Protein AF-A0A7V1NTQ1-F1 (afdb_monomer_lite)

pLDDT: mean 77.99, std 20.24, range [40.47, 98.75]

Secondary structure (DSSP, 8-state):
-EEEETTEEEEEETTEEEETT--TTT---EEEETTSHHHHHHHHH-GGGHHHHTT-SSEEEEETTEEEEEESS------PPPP------------------------------------------STTSS-------

Radius of gyration: 29.36 Å; chains: 1; bounding box: 89×60×42 Å

Foldseek 3Di:
DWDDWDPFIWDDDPNATETPPDDPVPADAFEDEQPDPLNVLLCQQCVSCVRQCVVDQWYWDADPNHIYTRDHDDDPDTDRPGRPPPPPPPPVPPPPPPDPDDDDDDDDDDDDDDDDDDDDDDDDDDPPPPDDDDDDD

Structure (mmCIF, N/CA/C/O backbone):
data_AF-A0A7V1NTQ1-F1
#
_entry.id   AF-A0A7V1NTQ1-F1
#
loop_
_atom_site.group_PDB
_atom_site.id
_atom_site.type_symbol
_atom_site.label_atom_id
_atom_site.label_alt_id
_atom_site.label_comp_id
_atom_site.label_asym_id
_atom_site.label_entity_id
_atom_site.label_seq_id
_atom_site.pdbx_PDB_ins_code
_atom_site.Cartn_x
_atom_site.Cartn_y
_atom_site.Cartn_z
_atom_site.occupancy
_atom_site.B_iso_or_equiv
_atom_site.auth_seq_id
_atom_site.auth_comp_id
_atom_site.auth_asym_id
_atom_site.auth_atom_id
_atom_site.pdbx_PDB_model_num
ATOM 1 N N . MET A 1 1 ? -6.229 0.901 -14.644 1.00 96.31 1 MET A N 1
ATOM 2 C CA . MET A 1 1 ? -5.370 -0.200 -15.163 1.00 96.31 1 MET A CA 1
ATOM 3 C C . MET A 1 1 ? -5.479 -1.390 -14.216 1.00 96.31 1 MET A C 1
ATOM 5 O O . MET A 1 1 ? -5.758 -1.147 -13.051 1.00 96.31 1 MET A O 1
ATOM 9 N N . VAL A 1 2 ? -5.280 -2.629 -14.679 1.00 98.12 2 VAL A N 1
ATOM 10 C CA . VAL A 1 2 ? -5.229 -3.830 -13.814 1.00 98.12 2 VAL A CA 1
ATOM 11 C C . VAL A 1 2 ? -3.838 -4.466 -13.887 1.00 98.12 2 VAL A C 1
ATOM 13 O O . VAL A 1 2 ? -3.215 -4.466 -14.957 1.00 98.12 2 VAL A O 1
ATOM 16 N N . ARG A 1 3 ? -3.339 -4.983 -12.761 1.00 98.38 3 ARG A N 1
ATOM 17 C CA . ARG A 1 3 ? -2.083 -5.743 -12.664 1.00 98.38 3 ARG A CA 1
ATOM 18 C C . ARG A 1 3 ? -2.238 -6.944 -11.741 1.00 98.38 3 ARG A C 1
ATOM 20 O O . ARG A 1 3 ? -2.932 -6.857 -10.736 1.00 98.38 3 ARG A O 1
ATOM 27 N N . HIS A 1 4 ? -1.549 -8.026 -12.078 1.00 98.31 4 HIS A N 1
ATOM 28 C CA . HIS A 1 4 ? -1.344 -9.162 -11.186 1.00 98.31 4 HIS A CA 1
ATOM 29 C C . HIS A 1 4 ? 0.114 -9.145 -10.731 1.00 98.31 4 HIS A C 1
ATOM 31 O O . HIS A 1 4 ? 1.004 -9.012 -11.571 1.00 98.31 4 HIS A O 1
ATOM 37 N N . VAL A 1 5 ? 0.333 -9.226 -9.422 1.00 97.56 5 VAL A N 1
ATOM 38 C CA . VAL A 1 5 ? 1.652 -9.214 -8.775 1.00 97.56 5 VAL A CA 1
ATOM 39 C C . VAL A 1 5 ? 1.590 -10.226 -7.639 1.00 97.56 5 VAL A C 1
ATOM 41 O O . VAL A 1 5 ? 0.634 -10.200 -6.862 1.00 97.56 5 VAL A O 1
ATOM 44 N N . GLY A 1 6 ? 2.535 -11.160 -7.583 1.00 94.12 6 GLY A N 1
ATOM 45 C CA . GLY A 1 6 ? 2.478 -12.309 -6.688 1.00 94.12 6 GLY A CA 1
ATOM 46 C C . GLY A 1 6 ? 1.139 -13.045 -6.780 1.00 94.12 6 GLY A C 1
ATOM 47 O O . GLY A 1 6 ? 0.688 -13.449 -7.853 1.00 94.12 6 GLY A O 1
ATOM 48 N N . ASN A 1 7 ? 0.471 -13.187 -5.637 1.00 94.44 7 ASN A N 1
ATOM 49 C CA . ASN A 1 7 ? -0.861 -13.783 -5.521 1.00 94.44 7 ASN A CA 1
ATOM 50 C C . ASN A 1 7 ? -2.004 -12.749 -5.490 1.00 94.44 7 ASN A C 1
ATOM 52 O O . ASN A 1 7 ? -3.124 -13.087 -5.103 1.00 94.44 7 ASN A O 1
ATOM 56 N N . LYS A 1 8 ? -1.735 -11.493 -5.864 1.00 97.81 8 LYS A N 1
ATOM 57 C CA . LYS A 1 8 ? -2.659 -10.363 -5.724 1.00 97.81 8 LYS A CA 1
ATOM 58 C C . LYS A 1 8 ? -3.064 -9.764 -7.059 1.00 97.81 8 LYS A C 1
ATOM 60 O O . LYS A 1 8 ? -2.360 -9.857 -8.065 1.00 97.81 8 LYS A O 1
ATOM 65 N N . THR A 1 9 ? -4.215 -9.099 -7.041 1.00 98.56 9 THR A N 1
ATOM 66 C CA . THR A 1 9 ? -4.713 -8.300 -8.161 1.00 98.56 9 THR A CA 1
ATOM 67 C C . THR A 1 9 ? -4.873 -6.862 -7.707 1.00 98.56 9 THR A C 1
ATOM 69 O O . THR A 1 9 ? -5.522 -6.599 -6.698 1.00 98.56 9 THR A O 1
ATOM 72 N N . PHE A 1 10 ? -4.302 -5.941 -8.474 1.00 98.75 10 PHE A N 1
ATOM 73 C CA . PHE A 1 10 ? -4.316 -4.514 -8.203 1.00 98.75 10 PHE A CA 1
ATOM 74 C C . PHE A 1 10 ? -5.059 -3.754 -9.293 1.00 98.75 10 PHE A C 1
ATOM 76 O O . PHE A 1 10 ? -4.931 -4.049 -10.488 1.00 98.75 10 PHE A O 1
ATOM 83 N N . ILE A 1 11 ? -5.789 -2.725 -8.878 1.00 98.56 11 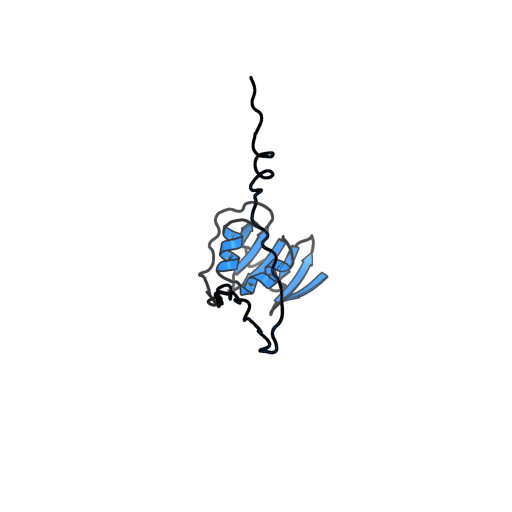ILE A N 1
ATOM 84 C CA . ILE A 1 11 ? -6.417 -1.747 -9.758 1.00 98.56 11 ILE A CA 1
ATOM 85 C C . ILE A 1 11 ? -5.795 -0.372 -9.522 1.00 98.56 11 ILE A C 1
ATOM 87 O O . ILE A 1 11 ? -5.698 0.081 -8.392 1.00 98.56 11 ILE A O 1
ATOM 91 N N . LEU A 1 12 ? -5.380 0.297 -10.594 1.00 98.38 12 LEU A N 1
ATOM 92 C CA . LEU A 1 12 ? -4.918 1.685 -10.534 1.00 98.38 12 LEU A CA 1
ATOM 93 C C . LEU A 1 12 ? -6.110 2.630 -10.699 1.00 98.38 12 LEU A C 1
ATOM 95 O O . LEU A 1 12 ? -6.763 2.588 -11.756 1.00 98.38 12 LEU A O 1
ATOM 99 N N . ARG A 1 13 ? -6.353 3.478 -9.695 1.00 96.06 13 ARG A N 1
ATOM 100 C CA . ARG A 1 13 ? -7.327 4.582 -9.709 1.00 96.06 13 ARG A CA 1
ATOM 101 C C . ARG A 1 13 ? -6.734 5.794 -9.001 1.00 96.06 13 ARG A C 1
ATOM 103 O O . ARG A 1 13 ? -6.160 5.634 -7.938 1.00 96.06 13 ARG A O 1
ATOM 110 N N . GLU A 1 14 ? -6.875 6.980 -9.594 1.00 94.62 14 GLU A N 1
ATOM 111 C CA . GLU A 1 14 ? -6.408 8.243 -8.985 1.00 94.62 14 GLU A CA 1
ATOM 112 C C . GLU A 1 14 ? -4.943 8.184 -8.508 1.00 94.62 14 GLU A C 1
ATOM 114 O O . GLU A 1 14 ? -4.598 8.700 -7.452 1.00 94.62 14 GLU A O 1
ATOM 119 N N . ASP A 1 15 ? -4.092 7.525 -9.303 1.00 95.00 15 ASP A N 1
ATOM 120 C CA . ASP A 1 15 ? -2.666 7.297 -9.021 1.00 95.00 15 ASP A CA 1
ATOM 121 C C . ASP A 1 15 ? -2.358 6.374 -7.822 1.00 95.00 15 ASP A C 1
ATOM 123 O O . ASP A 1 15 ? -1.210 6.223 -7.421 1.00 95.00 15 ASP A O 1
ATOM 127 N N . VAL A 1 16 ? -3.373 5.691 -7.282 1.00 96.88 16 VAL A N 1
ATOM 128 C CA . VAL A 1 16 ? -3.231 4.695 -6.213 1.00 96.88 16 VAL A CA 1
ATOM 129 C C . VAL A 1 16 ? -3.433 3.292 -6.772 1.00 96.88 16 VAL A C 1
ATOM 131 O O . VAL A 1 16 ? -4.457 2.988 -7.395 1.00 96.88 16 VAL A O 1
ATOM 134 N N . TRP A 1 17 ? -2.462 2.412 -6.539 1.00 98.56 17 TRP A N 1
ATOM 135 C CA . TRP A 1 17 ? -2.631 0.980 -6.765 1.00 98.56 17 TRP A CA 1
ATOM 136 C C . TRP A 1 17 ? -3.354 0.353 -5.579 1.00 98.56 17 TRP A C 1
ATOM 138 O O . TRP A 1 17 ? -2.817 0.333 -4.481 1.00 98.56 17 TRP A O 1
ATOM 148 N N . THR A 1 18 ? -4.551 -0.188 -5.786 1.00 98.56 18 THR A N 1
ATOM 149 C CA . THR A 1 18 ? -5.359 -0.800 -4.720 1.00 98.56 18 THR A CA 1
ATOM 150 C C . THR A 1 18 ? -5.512 -2.295 -4.955 1.00 98.56 18 THR A C 1
ATOM 152 O O . THR A 1 18 ? -5.992 -2.714 -6.010 1.00 98.56 18 THR A O 1
ATOM 155 N N . ASP A 1 19 ? -5.123 -3.104 -3.974 1.00 98.69 19 ASP A N 1
ATOM 156 C CA . ASP A 1 19 ? -5.427 -4.532 -3.916 1.00 98.69 19 ASP A CA 1
ATOM 157 C C . ASP A 1 19 ? -6.945 -4.739 -3.890 1.00 98.69 19 ASP A C 1
ATOM 159 O O . ASP A 1 19 ? -7.653 -4.196 -3.046 1.00 98.69 19 ASP A O 1
ATOM 163 N N . THR A 1 20 ? -7.454 -5.551 -4.813 1.00 98.44 20 THR A N 1
ATOM 164 C CA . THR A 1 20 ? -8.890 -5.858 -4.932 1.00 98.44 20 THR A CA 1
ATOM 165 C C . THR A 1 20 ? -9.498 -6.556 -3.711 1.00 98.44 20 THR A C 1
ATOM 167 O O . THR A 1 20 ? -10.717 -6.663 -3.634 1.00 98.44 20 THR A O 1
ATOM 170 N N . THR A 1 21 ? -8.677 -7.040 -2.776 1.00 98.38 21 THR A N 1
ATOM 171 C CA . THR A 1 21 ? -9.131 -7.627 -1.505 1.00 98.38 21 THR A CA 1
ATOM 172 C C . THR A 1 21 ? -9.368 -6.597 -0.398 1.00 98.38 21 THR A C 1
ATOM 174 O O . THR A 1 21 ? -9.908 -6.958 0.645 1.00 98.38 21 THR A O 1
ATOM 177 N N . PHE A 1 22 ? -8.988 -5.332 -0.606 1.00 98.38 22 PHE A N 1
ATOM 178 C CA . PHE A 1 22 ? -9.282 -4.255 0.334 1.00 98.38 22 PHE A CA 1
ATOM 179 C C . PHE A 1 22 ? -10.782 -3.954 0.380 1.00 98.38 22 PHE A C 1
ATOM 181 O O . PHE A 1 22 ? -11.409 -3.711 -0.653 1.00 98.38 22 PHE A O 1
ATOM 188 N N . ASP A 1 23 ? -11.325 -3.923 1.594 1.00 97.75 23 ASP A N 1
ATOM 189 C CA . ASP A 1 23 ? -12.702 -3.532 1.870 1.00 97.75 23 ASP A CA 1
ATOM 190 C C . ASP A 1 23 ? -12.719 -2.260 2.741 1.00 97.75 23 ASP A C 1
ATOM 192 O O . ASP A 1 23 ? -12.392 -2.329 3.930 1.00 97.75 23 ASP A O 1
ATOM 196 N N . PRO A 1 24 ? -13.105 -1.097 2.187 1.00 96.56 24 PRO A N 1
ATOM 197 C CA . PRO A 1 24 ? -13.119 0.165 2.922 1.00 96.56 24 PRO A CA 1
ATOM 198 C C . PRO A 1 24 ? -14.212 0.245 3.998 1.00 96.56 24 PRO A C 1
ATOM 200 O O . PRO A 1 24 ? -14.153 1.138 4.840 1.00 96.56 24 PRO A O 1
ATOM 203 N N . GLU A 1 25 ? -15.218 -0.638 3.984 1.00 97.88 25 GLU A N 1
ATOM 204 C CA . GLU A 1 25 ? -16.268 -0.649 5.011 1.00 97.88 25 GLU A CA 1
ATOM 205 C C . GLU A 1 25 ? -15.808 -1.349 6.296 1.00 97.88 25 GLU A C 1
ATOM 207 O O . GLU A 1 25 ? -16.346 -1.086 7.374 1.00 97.88 25 GLU A O 1
ATOM 212 N N . THR A 1 26 ? -14.810 -2.232 6.196 1.00 97.31 26 THR A N 1
ATOM 213 C CA . THR A 1 26 ? -14.369 -3.087 7.308 1.00 97.31 26 THR A CA 1
ATOM 214 C C . THR A 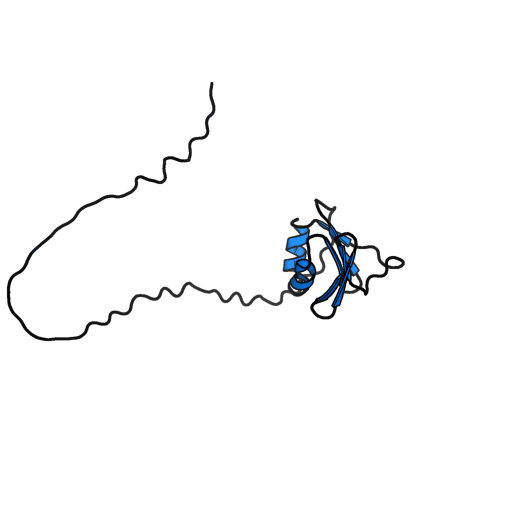1 26 ? -12.893 -2.939 7.668 1.00 97.31 26 THR A C 1
ATOM 216 O O . THR A 1 26 ? -12.496 -3.360 8.756 1.00 97.31 26 THR A O 1
ATOM 219 N N . MET A 1 27 ? -12.079 -2.317 6.811 1.00 97.81 27 MET A N 1
ATOM 220 C CA . MET A 1 27 ? -10.641 -2.151 7.022 1.00 97.81 27 MET A CA 1
ATOM 221 C C . MET A 1 27 ? -10.238 -0.678 7.095 1.00 97.81 27 MET A C 1
ATOM 223 O O . MET A 1 27 ? -10.559 0.121 6.219 1.00 97.81 27 MET A O 1
ATOM 227 N N . ALA A 1 28 ? -9.446 -0.340 8.113 1.00 97.00 28 ALA A N 1
ATOM 228 C CA . ALA A 1 28 ? -8.740 0.933 8.209 1.00 97.00 28 ALA A CA 1
ATOM 229 C C . ALA A 1 28 ? -7.258 0.716 7.850 1.00 97.00 28 ALA A C 1
ATOM 231 O O . ALA A 1 28 ? -6.603 -0.088 8.521 1.00 97.00 28 ALA A O 1
ATOM 232 N N . PRO A 1 29 ? -6.719 1.382 6.811 1.00 96.50 29 PRO A N 1
ATOM 233 C CA . PRO A 1 29 ? -5.324 1.213 6.433 1.00 96.50 29 PRO A CA 1
ATOM 234 C C . PRO A 1 29 ? -4.348 1.769 7.468 1.00 96.50 29 PRO A C 1
ATOM 236 O O . PRO A 1 29 ? -4.518 2.871 7.992 1.00 96.50 29 PRO A O 1
ATOM 239 N N . VAL A 1 30 ? -3.271 1.025 7.689 1.00 96.06 30 VAL A N 1
ATOM 240 C CA . VAL A 1 30 ? -2.062 1.504 8.350 1.00 96.06 30 VAL A CA 1
ATOM 241 C C . VAL A 1 30 ? -1.252 2.293 7.326 1.00 96.06 30 VAL A C 1
ATOM 243 O O . VAL A 1 30 ? -0.794 1.732 6.329 1.00 96.06 30 VAL A O 1
ATOM 246 N N . GLN A 1 31 ? -1.099 3.596 7.554 1.00 95.69 31 GLN A N 1
ATOM 247 C CA . GLN A 1 31 ? -0.388 4.470 6.624 1.00 95.69 31 GLN A CA 1
ATOM 248 C C . GLN A 1 31 ? 1.119 4.412 6.840 1.00 95.69 31 GLN A C 1
ATOM 250 O O . GLN A 1 31 ? 1.586 4.573 7.962 1.00 95.69 31 GLN A O 1
ATOM 255 N N . VAL A 1 32 ? 1.870 4.237 5.756 1.00 95.38 32 VAL A N 1
ATOM 256 C CA . VAL A 1 32 ? 3.333 4.178 5.751 1.00 95.38 32 VAL A CA 1
ATOM 257 C C . VAL A 1 32 ? 3.865 5.239 4.796 1.00 95.38 32 VAL A C 1
ATOM 259 O O . VAL A 1 32 ? 3.581 5.209 3.601 1.00 95.38 32 VAL A O 1
ATOM 262 N N . GLY A 1 33 ? 4.644 6.185 5.308 1.00 95.12 33 GLY A N 1
ATOM 263 C CA . GLY A 1 33 ? 5.238 7.241 4.497 1.00 95.12 33 GLY A CA 1
ATOM 264 C C . GLY A 1 33 ? 6.284 6.695 3.530 1.00 95.12 33 GLY A C 1
ATOM 265 O O . GLY A 1 33 ? 7.255 6.067 3.958 1.00 95.12 33 GLY A O 1
ATOM 266 N N . PHE A 1 34 ? 6.123 6.934 2.230 1.00 94.00 34 PHE A N 1
ATOM 267 C CA . PHE A 1 34 ? 7.060 6.478 1.205 1.00 94.00 34 PHE A CA 1
ATOM 268 C C . PHE A 1 34 ? 8.480 6.999 1.471 1.00 94.00 34 PHE A C 1
ATOM 270 O O . PHE A 1 34 ? 8.690 8.197 1.659 1.00 94.00 34 PHE A O 1
ATOM 277 N N . GLY A 1 35 ? 9.465 6.097 1.472 1.00 91.56 35 GLY A N 1
ATOM 278 C CA . GLY A 1 35 ? 10.873 6.447 1.689 1.00 91.56 35 GLY A CA 1
ATOM 279 C C . GLY A 1 35 ? 11.226 6.887 3.117 1.00 91.56 35 GLY A C 1
ATOM 280 O O . GLY A 1 35 ? 12.343 7.349 3.341 1.00 91.56 35 GLY A O 1
ATOM 281 N N . THR A 1 36 ? 10.309 6.754 4.078 1.00 93.19 36 THR A N 1
ATOM 282 C CA . THR A 1 36 ? 10.607 6.943 5.506 1.00 93.19 36 THR A CA 1
ATOM 283 C C . THR A 1 36 ? 11.316 5.719 6.095 1.00 93.19 36 THR A C 1
ATOM 285 O O . THR A 1 36 ? 11.360 4.656 5.476 1.00 93.19 36 THR A O 1
ATOM 288 N N . GLU A 1 37 ? 11.843 5.839 7.316 1.00 92.75 37 GLU A N 1
ATOM 289 C CA . GLU A 1 37 ? 12.425 4.707 8.056 1.00 92.75 37 GLU A CA 1
ATOM 290 C C . GLU A 1 37 ? 11.433 3.538 8.165 1.00 92.75 37 GLU A C 1
ATOM 292 O O . GLU A 1 37 ? 11.757 2.422 7.770 1.00 92.75 37 GLU A O 1
ATOM 297 N N . ALA A 1 38 ? 10.174 3.823 8.521 1.00 91.81 38 ALA A N 1
ATOM 298 C CA . ALA A 1 38 ? 9.106 2.826 8.594 1.00 91.81 38 ALA A CA 1
ATOM 299 C C . ALA A 1 38 ? 8.872 2.079 7.265 1.00 91.81 38 ALA A C 1
ATOM 301 O O . ALA A 1 38 ? 8.561 0.890 7.267 1.00 91.81 38 ALA A O 1
ATOM 302 N N . TYR A 1 39 ? 9.036 2.749 6.120 1.00 94.38 39 TYR A N 1
ATOM 303 C CA . TYR A 1 39 ? 8.932 2.111 4.806 1.00 94.38 39 TYR A CA 1
ATOM 304 C C . TYR A 1 39 ? 10.074 1.119 4.553 1.00 94.38 39 TYR A C 1
ATOM 306 O O . TYR A 1 39 ? 9.839 0.014 4.058 1.00 94.38 39 TYR A O 1
ATOM 314 N N . PHE A 1 40 ? 11.308 1.487 4.906 1.00 93.44 40 PHE A N 1
ATOM 315 C CA . PHE A 1 40 ? 12.459 0.595 4.757 1.00 93.44 40 PHE A CA 1
ATOM 316 C C . PHE A 1 40 ? 12.430 -0.558 5.764 1.00 93.44 40 PHE A C 1
ATOM 318 O O . PHE A 1 40 ? 12.726 -1.692 5.385 1.00 93.44 40 PHE A O 1
ATOM 325 N N . ASP A 1 41 ? 11.989 -0.307 6.996 1.00 93.81 41 ASP A N 1
ATOM 326 C CA . ASP A 1 41 ? 11.788 -1.342 8.011 1.00 93.81 41 ASP A CA 1
ATOM 327 C C . ASP A 1 41 ? 10.730 -2.357 7.574 1.00 93.81 41 ASP A C 1
ATOM 329 O O . ASP A 1 41 ? 10.922 -3.565 7.730 1.00 93.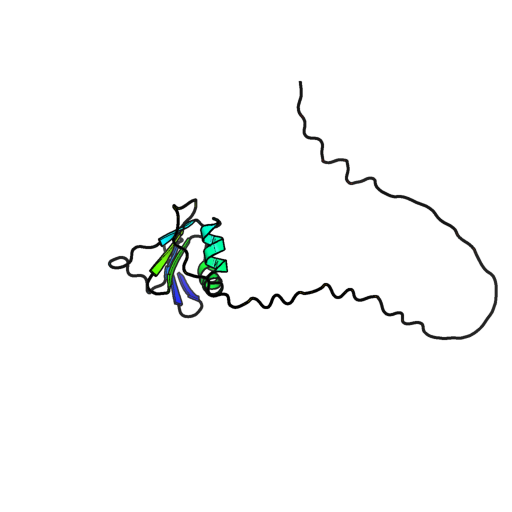81 41 ASP A O 1
ATOM 333 N N . LEU A 1 42 ? 9.639 -1.891 6.956 1.00 93.19 42 LEU A N 1
ATOM 334 C CA . LEU A 1 42 ? 8.607 -2.758 6.389 1.00 93.19 42 LEU A CA 1
ATOM 335 C C . LEU A 1 42 ? 9.178 -3.682 5.304 1.00 93.19 42 LEU A C 1
ATOM 337 O O . LEU A 1 42 ? 8.926 -4.887 5.328 1.00 93.19 42 LEU A O 1
ATOM 341 N N . LEU A 1 43 ? 9.969 -3.133 4.377 1.00 93.94 43 LEU A N 1
ATOM 342 C CA . LEU A 1 43 ? 10.630 -3.901 3.317 1.00 93.94 43 LEU A CA 1
ATOM 343 C C . LEU A 1 43 ? 11.635 -4.914 3.872 1.00 93.94 43 LEU A C 1
ATOM 345 O O . LEU A 1 43 ? 11.690 -6.045 3.395 1.00 93.94 43 LEU A O 1
ATOM 349 N N . ALA A 1 44 ? 12.409 -4.536 4.890 1.00 94.06 44 ALA A N 1
ATOM 350 C CA . ALA A 1 44 ? 13.343 -5.441 5.551 1.00 94.06 44 ALA A CA 1
ATOM 351 C C . ALA A 1 44 ? 12.611 -6.567 6.304 1.00 94.06 44 ALA A C 1
ATOM 353 O O . ALA A 1 44 ? 13.062 -7.714 6.317 1.00 94.06 44 ALA A O 1
ATOM 354 N N . ALA A 1 45 ? 11.463 -6.257 6.913 1.00 94.31 45 ALA A N 1
ATOM 355 C CA . ALA A 1 45 ? 10.632 -7.214 7.634 1.00 94.31 45 ALA A CA 1
ATOM 356 C C . ALA A 1 45 ? 9.857 -8.177 6.724 1.00 94.31 45 ALA A C 1
ATOM 358 O O . ALA A 1 45 ? 9.549 -9.303 7.142 1.00 94.31 45 ALA A O 1
ATOM 359 N N . ARG A 1 46 ? 9.512 -7.732 5.512 1.00 94.62 46 ARG A N 1
ATOM 360 C CA . ARG A 1 46 ? 8.714 -8.462 4.519 1.00 94.62 46 ARG A CA 1
ATOM 361 C C . ARG A 1 46 ? 9.259 -8.222 3.103 1.00 94.62 46 ARG A C 1
ATOM 363 O O . ARG A 1 46 ? 8.621 -7.511 2.319 1.00 94.62 46 ARG A O 1
ATOM 370 N N . PRO A 1 47 ? 10.411 -8.813 2.737 1.00 94.56 47 PRO A N 1
ATOM 371 C CA . PRO A 1 47 ? 10.994 -8.639 1.405 1.00 94.56 47 PRO A CA 1
ATOM 372 C C . PRO A 1 47 ? 10.032 -9.025 0.274 1.00 94.56 47 PRO A C 1
ATOM 374 O O . PRO A 1 47 ? 10.028 -8.402 -0.788 1.00 94.56 47 PRO A O 1
ATOM 377 N N . GLU A 1 48 ? 9.161 -10.007 0.518 1.00 93.62 48 GLU A N 1
ATOM 378 C CA . GLU A 1 48 ? 8.137 -10.460 -0.422 1.00 93.62 48 GLU A CA 1
ATOM 379 C C . GLU A 1 48 ? 7.074 -9.395 -0.744 1.00 93.62 48 GLU A C 1
ATOM 381 O O . GLU A 1 48 ? 6.367 -9.521 -1.735 1.00 93.62 48 GLU A O 1
ATOM 386 N N . TRP A 1 49 ? 6.939 -8.328 0.052 1.00 96.38 49 TRP A N 1
ATOM 387 C CA . TRP A 1 49 ? 6.018 -7.224 -0.256 1.00 96.38 49 TRP A CA 1
ATOM 388 C C . TRP A 1 49 ? 6.636 -6.188 -1.196 1.00 96.38 49 TRP A C 1
ATOM 390 O O . TRP A 1 49 ? 5.919 -5.340 -1.732 1.00 96.38 49 TRP A O 1
ATOM 400 N N . GLY A 1 50 ? 7.945 -6.280 -1.454 1.00 95.69 50 GLY A N 1
ATOM 401 C CA . GLY A 1 50 ? 8.656 -5.384 -2.361 1.00 95.69 50 GLY A CA 1
ATOM 402 C C . GLY A 1 50 ? 8.080 -5.372 -3.777 1.00 95.69 50 GLY A C 1
ATOM 403 O O . GLY A 1 50 ? 8.044 -4.319 -4.407 1.00 95.69 50 GLY A O 1
ATOM 404 N N . GLU A 1 51 ? 7.551 -6.499 -4.265 1.00 96.50 51 GLU A N 1
ATOM 405 C CA . GLU A 1 51 ? 6.905 -6.549 -5.583 1.00 96.50 51 GLU A CA 1
ATOM 406 C C . GLU A 1 51 ? 5.610 -5.722 -5.645 1.00 96.50 51 GLU A C 1
ATOM 408 O O . GLU A 1 51 ? 5.340 -5.088 -6.664 1.00 96.50 51 GLU A O 1
ATOM 413 N N . TYR A 1 52 ? 4.837 -5.660 -4.553 1.00 97.56 52 TYR A N 1
ATOM 414 C CA . TYR A 1 52 ? 3.637 -4.821 -4.466 1.00 97.56 52 TYR A CA 1
ATOM 415 C C . TYR A 1 52 ? 4.026 -3.346 -4.415 1.00 97.56 52 TYR A C 1
ATOM 417 O O . TYR A 1 52 ? 3.479 -2.528 -5.149 1.00 97.56 52 TYR A O 1
ATOM 425 N N . LEU A 1 53 ? 5.017 -3.021 -3.584 1.00 95.75 53 LEU A N 1
ATOM 426 C CA . LEU A 1 53 ? 5.514 -1.662 -3.372 1.00 95.75 53 LEU A CA 1
ATOM 427 C C . LEU A 1 53 ? 6.210 -1.084 -4.617 1.00 95.75 53 LEU A C 1
ATOM 429 O O . LEU A 1 53 ? 6.219 0.127 -4.815 1.00 95.75 53 LEU A O 1
ATOM 433 N N . ALA A 1 54 ? 6.726 -1.938 -5.503 1.00 95.31 54 ALA A N 1
ATOM 434 C CA . ALA A 1 54 ? 7.306 -1.537 -6.782 1.00 95.31 54 ALA A CA 1
ATOM 435 C C . ALA A 1 54 ? 6.271 -1.064 -7.823 1.00 95.31 54 ALA A C 1
ATOM 437 O O . ALA A 1 54 ? 6.659 -0.550 -8.875 1.00 95.31 54 ALA A O 1
ATOM 438 N N . LEU A 1 55 ? 4.964 -1.223 -7.567 1.00 96.56 55 LEU A N 1
ATOM 439 C CA . LEU A 1 55 ? 3.914 -0.754 -8.477 1.00 96.56 55 LEU A CA 1
ATOM 440 C C . LEU A 1 55 ? 3.855 0.778 -8.581 1.00 96.56 55 LEU A C 1
ATOM 442 O O . LEU A 1 55 ? 3.517 1.302 -9.647 1.00 96.56 55 LEU A O 1
ATOM 446 N N . GLY A 1 56 ? 4.179 1.491 -7.501 1.00 93.88 56 GLY A N 1
ATOM 447 C CA . GLY A 1 56 ? 4.185 2.951 -7.454 1.00 93.88 56 GLY A CA 1
ATOM 448 C C . GLY A 1 56 ? 4.375 3.503 -6.041 1.00 93.88 56 GLY A C 1
ATOM 449 O O . GLY A 1 56 ? 4.310 2.764 -5.059 1.00 93.88 56 GLY A O 1
ATOM 450 N N . SER A 1 57 ? 4.565 4.822 -5.939 1.00 93.12 57 SER A N 1
ATOM 451 C CA . SER A 1 57 ? 4.741 5.531 -4.660 1.00 93.12 57 SER A CA 1
ATOM 452 C C . SER A 1 57 ? 3.500 5.489 -3.764 1.00 93.12 57 SER A C 1
ATOM 454 O O . SER A 1 57 ? 3.626 5.658 -2.555 1.00 93.12 57 SER A O 1
ATOM 456 N N . ARG A 1 58 ? 2.314 5.236 -4.337 1.00 96.88 58 ARG A N 1
ATOM 457 C CA . ARG A 1 58 ? 1.055 5.056 -3.608 1.00 96.88 58 ARG A CA 1
ATOM 458 C C . ARG A 1 58 ? 0.454 3.688 -3.893 1.00 96.88 58 ARG A C 1
ATOM 460 O O . ARG A 1 58 ? -0.070 3.429 -4.980 1.00 96.88 58 ARG A O 1
ATOM 467 N N . THR A 1 59 ? 0.524 2.814 -2.898 1.00 98.06 59 THR A N 1
ATOM 468 C CA . THR A 1 59 ? 0.056 1.431 -3.004 1.00 98.06 59 THR A CA 1
ATOM 469 C C . THR A 1 59 ? -0.683 1.038 -1.735 1.00 98.06 59 THR A C 1
ATOM 471 O O . THR A 1 59 ? -0.144 1.167 -0.640 1.00 98.06 59 THR A O 1
ATOM 474 N N . LEU A 1 60 ? -1.899 0.524 -1.891 1.00 98.25 60 LEU A N 1
ATOM 475 C CA . LEU A 1 60 ? -2.727 -0.034 -0.834 1.00 98.25 60 LEU A CA 1
ATOM 476 C C . LEU A 1 60 ? -2.856 -1.542 -1.046 1.00 98.25 60 LEU A C 1
ATOM 478 O O . LEU A 1 60 ? -3.339 -1.985 -2.090 1.00 98.25 60 LEU A O 1
ATOM 482 N N . PHE A 1 61 ? -2.445 -2.336 -0.059 1.00 98.38 61 PHE A N 1
ATOM 483 C CA . PHE A 1 61 ? -2.548 -3.793 -0.109 1.00 98.38 61 PHE A CA 1
ATOM 484 C C . PHE A 1 61 ? -2.982 -4.398 1.222 1.00 98.38 61 PHE A C 1
ATOM 486 O O . PHE A 1 61 ? -2.711 -3.847 2.285 1.00 98.38 61 PHE A O 1
ATOM 493 N N . VAL A 1 62 ? -3.645 -5.555 1.167 1.00 98.12 62 VAL A N 1
ATOM 494 C CA . VAL A 1 62 ? -4.038 -6.298 2.373 1.00 98.12 62 VAL A CA 1
ATOM 495 C C . VAL A 1 62 ? -3.055 -7.432 2.604 1.00 98.12 62 VAL A C 1
ATOM 497 O O . VAL A 1 62 ? -2.923 -8.323 1.769 1.00 98.12 62 VAL A O 1
ATOM 500 N N . ALA A 1 63 ? -2.378 -7.463 3.740 1.00 96.38 63 ALA A N 1
ATOM 501 C CA . ALA A 1 63 ? -1.505 -8.565 4.110 1.00 96.38 63 ALA A CA 1
ATOM 502 C C . ALA A 1 63 ? -1.748 -8.965 5.560 1.00 96.38 63 ALA A C 1
ATOM 504 O O . ALA A 1 63 ? -1.911 -8.118 6.429 1.00 96.38 63 ALA A O 1
ATOM 505 N N . GLU A 1 64 ? -1.797 -10.274 5.818 1.00 94.12 64 GLU A N 1
ATOM 506 C CA . GLU A 1 64 ? -1.954 -10.816 7.180 1.00 94.12 64 GLU A CA 1
ATOM 507 C C . GLU A 1 64 ? -3.210 -10.311 7.914 1.00 94.12 64 GLU A C 1
ATOM 509 O O . GLU A 1 64 ? -3.243 -10.258 9.137 1.00 94.12 64 GLU A O 1
ATOM 514 N N . GLY A 1 65 ? -4.261 -9.967 7.162 1.00 95.00 65 GLY A N 1
ATOM 515 C CA . GLY A 1 65 ? -5.505 -9.412 7.703 1.00 95.00 65 GLY A CA 1
ATOM 516 C C . GLY A 1 65 ? -5.475 -7.901 7.956 1.00 95.00 65 GLY A C 1
ATOM 517 O O . GLY A 1 65 ? -6.489 -7.354 8.378 1.00 95.00 65 GLY A O 1
ATOM 518 N N . THR A 1 66 ? -4.365 -7.224 7.655 1.00 96.44 66 THR A N 1
ATOM 519 C CA . THR A 1 66 ? -4.192 -5.776 7.822 1.00 96.44 66 THR A CA 1
ATOM 520 C C . THR A 1 66 ? -4.079 -5.095 6.463 1.00 96.44 66 THR A C 1
ATOM 522 O O . THR A 1 66 ? -3.370 -5.574 5.577 1.00 96.44 66 THR A O 1
ATOM 525 N N . ALA A 1 67 ? -4.766 -3.967 6.286 1.00 97.88 67 ALA A N 1
ATOM 526 C CA . ALA A 1 67 ? -4.559 -3.095 5.137 1.00 97.88 67 ALA A CA 1
ATOM 527 C C . ALA A 1 67 ? -3.379 -2.155 5.413 1.00 97.88 67 ALA A C 1
ATOM 529 O O . ALA A 1 67 ? -3.336 -1.506 6.455 1.00 97.88 67 ALA A O 1
ATOM 530 N N . TYR A 1 68 ? -2.448 -2.065 4.474 1.00 97.69 68 TYR A N 1
ATOM 531 C CA . TYR A 1 68 ? -1.339 -1.1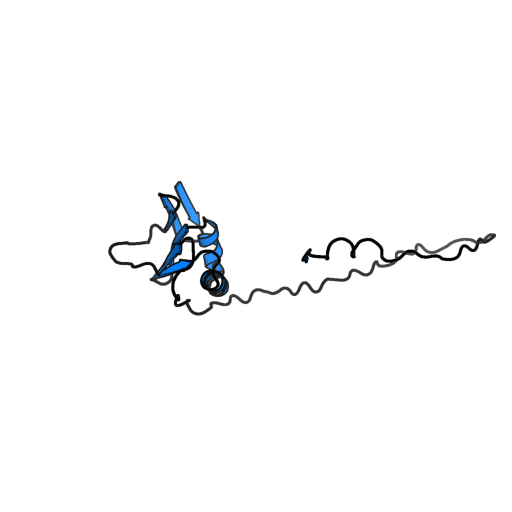18 4.488 1.00 97.69 68 TYR A CA 1
ATOM 532 C C . TYR A 1 68 ? -1.513 -0.165 3.314 1.00 97.69 68 TYR A C 1
ATOM 534 O O . TYR A 1 68 ? -1.790 -0.617 2.204 1.00 97.69 68 TYR A O 1
ATOM 542 N N . GLU A 1 69 ? -1.345 1.133 3.544 1.00 97.12 69 GLU A N 1
ATOM 543 C CA . GLU A 1 69 ? -1.364 2.153 2.498 1.00 97.12 69 GLU A CA 1
ATOM 544 C C . GLU A 1 69 ? -0.059 2.940 2.530 1.00 97.12 69 GLU A C 1
ATOM 546 O O . GLU A 1 69 ? 0.257 3.610 3.510 1.00 97.12 69 GLU A O 1
ATOM 551 N N . VAL A 1 70 ? 0.693 2.886 1.436 1.00 97.12 70 VAL A N 1
ATOM 552 C CA . VAL A 1 70 ? 1.829 3.778 1.244 1.00 97.12 70 VAL A CA 1
ATOM 553 C C . VAL A 1 70 ? 1.328 5.122 0.742 1.00 97.12 70 VAL A C 1
ATOM 555 O O . VAL A 1 70 ? 0.626 5.192 -0.270 1.00 97.12 70 VAL A O 1
ATOM 558 N N . VAL A 1 71 ? 1.702 6.182 1.448 1.00 94.31 71 VAL A N 1
ATOM 559 C CA . VAL A 1 71 ? 1.331 7.564 1.134 1.00 94.31 71 VAL A CA 1
ATOM 560 C C . VAL A 1 71 ? 2.580 8.418 0.947 1.00 94.31 71 VAL A C 1
ATOM 562 O O . VAL A 1 71 ? 3.660 8.085 1.431 1.00 94.31 71 VAL A O 1
ATOM 565 N N . GLU A 1 72 ? 2.450 9.530 0.233 1.00 89.06 72 GLU A N 1
ATOM 566 C CA . GLU A 1 72 ? 3.547 10.487 0.099 1.00 89.06 72 GLU A CA 1
ATOM 567 C C . GLU A 1 72 ? 3.737 11.279 1.404 1.00 89.06 72 GLU A C 1
ATOM 569 O O . GLU A 1 72 ? 2.765 11.752 1.992 1.00 89.06 72 GLU A O 1
ATOM 574 N N . GLY A 1 73 ? 4.992 11.474 1.824 1.00 77.50 73 GLY A N 1
ATOM 575 C CA . GLY A 1 73 ? 5.345 12.289 2.993 1.00 77.50 73 GLY A CA 1
ATOM 576 C C . GLY A 1 73 ? 5.493 11.510 4.304 1.00 77.50 73 GLY A C 1
ATOM 577 O O . GLY A 1 73 ? 5.419 10.285 4.336 1.00 77.50 73 GLY A O 1
ATOM 578 N N . GLU A 1 74 ? 5.760 12.235 5.393 1.00 74.19 74 GLU A N 1
ATOM 579 C CA . GLU A 1 74 ? 5.883 11.662 6.738 1.00 74.19 74 GLU A CA 1
ATOM 580 C C . GLU A 1 74 ? 4.516 11.247 7.295 1.00 74.19 74 GLU A C 1
ATOM 582 O O . GLU A 1 74 ? 3.565 12.029 7.313 1.00 74.19 74 GLU A O 1
ATOM 587 N N . THR A 1 75 ? 4.444 10.020 7.804 1.00 74.94 75 THR A N 1
ATOM 588 C CA . THR A 1 75 ? 3.317 9.503 8.585 1.00 74.94 75 THR A CA 1
ATOM 589 C C . THR A 1 75 ? 3.713 9.372 10.052 1.00 74.94 75 THR A C 1
ATOM 591 O O . THR A 1 75 ? 4.896 9.342 10.389 1.00 74.94 75 THR A O 1
ATOM 594 N N . GLY A 1 76 ? 2.719 9.286 10.941 1.00 68.25 76 GLY A N 1
ATOM 595 C CA . GLY A 1 76 ? 2.961 8.983 12.353 1.00 68.25 76 GLY A CA 1
ATOM 596 C C . GLY A 1 76 ? 3.613 7.604 12.566 1.00 68.25 76 GLY A C 1
ATOM 597 O O . GLY A 1 76 ? 3.788 6.850 11.608 1.00 68.25 76 GLY A O 1
ATOM 598 N N . PRO A 1 77 ? 3.962 7.256 13.818 1.00 68.88 77 PRO A N 1
ATOM 599 C CA . PRO A 1 77 ? 4.577 5.971 14.145 1.00 68.88 77 PRO A CA 1
ATOM 600 C C . PRO A 1 77 ? 3.717 4.798 13.658 1.00 68.88 77 PRO A C 1
ATOM 602 O O . PRO A 1 77 ? 2.510 4.780 13.901 1.00 68.88 77 PRO A O 1
ATOM 605 N N . VAL A 1 78 ? 4.345 3.828 12.991 1.00 76.06 78 VAL A N 1
ATOM 606 C CA . VAL A 1 78 ? 3.690 2.629 12.455 1.00 76.06 78 VAL A CA 1
ATOM 607 C C . VAL A 1 78 ? 4.164 1.396 13.213 1.00 76.06 78 VAL A C 1
ATOM 609 O O . VAL A 1 78 ? 5.366 1.184 13.355 1.00 76.06 78 VAL A O 1
ATOM 612 N N . ASP A 1 79 ? 3.229 0.549 13.642 1.00 78.38 79 ASP A N 1
ATOM 613 C CA . ASP A 1 79 ? 3.543 -0.785 14.156 1.00 78.38 79 ASP A CA 1
ATOM 614 C C . ASP A 1 79 ? 3.937 -1.718 12.996 1.00 78.38 79 ASP A C 1
ATOM 616 O O . ASP A 1 79 ? 3.092 -2.227 12.253 1.00 78.38 79 ASP A O 1
ATOM 620 N N . ILE A 1 80 ? 5.245 -1.925 12.819 1.00 81.00 80 ILE A N 1
ATOM 621 C CA . ILE A 1 80 ? 5.799 -2.809 11.787 1.00 81.00 80 ILE A CA 1
ATOM 622 C C . ILE A 1 80 ? 5.579 -4.278 12.196 1.00 81.00 80 ILE A C 1
ATOM 624 O O . ILE A 1 80 ? 5.897 -4.656 13.329 1.00 81.00 80 ILE A O 1
ATOM 628 N N . PRO A 1 81 ? 5.050 -5.141 11.305 1.00 76.81 81 PRO A N 1
ATOM 629 C CA . PRO A 1 81 ? 4.896 -6.560 11.604 1.00 76.81 81 PRO A CA 1
ATOM 630 C C . PRO A 1 81 ? 6.258 -7.223 11.877 1.00 76.81 81 PRO A C 1
ATOM 632 O O . PRO A 1 81 ? 7.273 -6.820 11.307 1.00 76.81 81 PRO A O 1
ATOM 635 N N . PRO A 1 82 ? 6.305 -8.285 12.702 1.00 76.88 82 PRO A N 1
ATOM 636 C CA . PRO A 1 82 ? 7.559 -8.939 13.059 1.00 76.88 82 PRO A CA 1
ATOM 637 C C . PRO A 1 82 ? 8.264 -9.490 11.817 1.00 76.88 82 PRO A C 1
ATOM 639 O O . PRO A 1 82 ? 7.644 -10.167 10.989 1.00 76.88 82 PRO A O 1
ATOM 642 N N . THR A 1 83 ? 9.565 -9.221 11.713 1.00 73.31 83 THR A N 1
ATOM 643 C CA . THR A 1 83 ? 10.443 -9.595 10.600 1.00 73.31 83 THR A CA 1
ATOM 644 C C . THR A 1 83 ? 10.339 -11.085 10.267 1.00 73.31 83 THR A C 1
ATOM 646 O O . THR A 1 83 ? 10.576 -11.947 11.114 1.00 73.31 83 THR A O 1
ATOM 649 N N . ARG A 1 84 ? 10.011 -11.405 9.010 1.00 72.25 84 ARG A N 1
ATOM 650 C CA . ARG A 1 84 ? 10.254 -12.725 8.418 1.00 72.25 84 ARG A CA 1
ATOM 651 C C . ARG A 1 84 ? 11.530 -12.602 7.622 1.00 72.25 84 ARG A C 1
ATOM 653 O O . ARG A 1 84 ? 11.523 -12.320 6.431 1.00 72.25 84 ARG A O 1
ATOM 660 N N . THR A 1 85 ? 12.645 -12.789 8.308 1.00 52.38 85 THR A N 1
ATOM 661 C CA . THR A 1 85 ? 13.928 -12.899 7.637 1.00 52.38 85 THR A CA 1
ATOM 662 C C . THR A 1 85 ? 13.923 -14.215 6.865 1.00 52.38 85 THR A C 1
ATOM 664 O O . THR A 1 85 ? 14.251 -15.268 7.407 1.00 52.38 85 THR A O 1
ATOM 667 N N . THR A 1 86 ? 13.563 -14.185 5.581 1.00 51.22 86 THR A N 1
ATOM 668 C CA . THR A 1 86 ? 14.273 -15.049 4.641 1.00 51.22 86 THR A CA 1
ATOM 669 C C . THR A 1 86 ? 15.701 -14.559 4.734 1.00 51.22 86 THR A C 1
ATOM 671 O O . THR A 1 86 ? 15.955 -13.460 4.254 1.00 51.22 86 THR A O 1
ATOM 674 N N . THR A 1 87 ? 16.576 -15.260 5.464 1.00 58.69 87 THR A N 1
ATOM 675 C CA . THR A 1 87 ? 18.011 -14.958 5.486 1.00 58.69 87 THR A CA 1
ATOM 676 C C . THR A 1 87 ? 18.393 -14.681 4.046 1.00 58.69 87 THR A C 1
ATOM 678 O O . THR A 1 87 ? 18.335 -15.620 3.244 1.00 58.69 87 THR A O 1
ATOM 681 N N . PRO A 1 88 ? 18.677 -13.416 3.671 1.00 58.88 88 PRO A N 1
ATOM 682 C CA . PRO A 1 88 ? 19.308 -13.181 2.402 1.00 58.88 88 PRO A CA 1
ATOM 683 C C . PRO A 1 88 ? 20.544 -14.047 2.505 1.00 58.88 88 PRO A C 1
ATOM 685 O O . PRO A 1 88 ? 21.306 -13.935 3.471 1.00 58.88 88 PRO A O 1
ATOM 688 N N . THR A 1 89 ? 20.702 -14.986 1.581 1.00 57.91 89 THR A N 1
ATOM 689 C CA . THR A 1 89 ? 22.041 -15.426 1.255 1.00 57.91 89 THR A CA 1
ATOM 690 C C . THR A 1 89 ? 22.711 -14.151 0.770 1.00 57.91 89 THR A C 1
ATOM 692 O O . THR A 1 89 ? 22.690 -13.811 -0.407 1.00 57.91 89 THR A O 1
ATOM 695 N N . GLU A 1 90 ? 23.233 -13.396 1.733 1.00 60.38 90 GLU A N 1
ATOM 696 C CA . GLU A 1 90 ? 24.496 -12.716 1.645 1.00 60.38 90 GLU A CA 1
ATOM 697 C C . GLU A 1 90 ? 25.459 -13.829 1.241 1.00 60.38 90 GLU A C 1
ATOM 699 O O . GLU A 1 90 ? 26.167 -14.440 2.038 1.00 60.38 90 GLU A O 1
ATOM 704 N N . GLU A 1 91 ? 25.389 -14.177 -0.044 1.00 56.97 91 GLU A N 1
ATOM 705 C CA . GLU A 1 91 ? 26.561 -14.478 -0.813 1.00 56.97 91 GLU A CA 1
ATOM 706 C C . GLU A 1 91 ? 27.388 -13.224 -0.618 1.00 56.97 91 GLU A C 1
ATOM 708 O O . GLU A 1 91 ? 27.231 -12.203 -1.289 1.00 56.97 91 GLU A O 1
ATOM 713 N N . VAL A 1 92 ? 28.169 -13.286 0.455 1.00 57.16 92 VAL A N 1
ATOM 714 C CA . VAL A 1 92 ? 29.433 -12.619 0.584 1.00 57.16 92 VAL A CA 1
ATOM 715 C C . VAL A 1 92 ? 30.128 -12.930 -0.735 1.00 57.16 92 VAL A C 1
ATOM 717 O O . VAL A 1 92 ? 30.827 -13.929 -0.878 1.00 57.16 92 VAL A O 1
ATOM 720 N N . ALA A 1 93 ? 29.882 -12.092 -1.739 1.00 57.03 93 ALA A N 1
ATOM 721 C CA . ALA A 1 93 ? 30.830 -11.851 -2.791 1.00 57.03 93 ALA A CA 1
ATOM 722 C C . ALA A 1 93 ? 31.997 -11.174 -2.074 1.00 57.03 93 ALA A C 1
ATOM 724 O O . ALA A 1 93 ? 32.174 -9.957 -2.115 1.00 57.03 93 ALA A O 1
ATOM 725 N N . GLU A 1 94 ? 32.771 -11.985 -1.345 1.00 57.47 94 GLU A N 1
ATOM 726 C CA . GLU A 1 94 ? 34.180 -11.712 -1.180 1.00 57.47 94 GLU A CA 1
ATOM 727 C C . GLU A 1 94 ? 34.654 -11.414 -2.601 1.00 57.47 94 GLU A C 1
ATOM 729 O O . GLU A 1 94 ? 34.386 -12.217 -3.505 1.00 57.47 94 GLU A O 1
ATOM 734 N N . PRO A 1 95 ? 35.245 -10.241 -2.863 1.00 56.06 95 PRO A N 1
ATOM 735 C CA . PRO A 1 95 ? 35.784 -9.988 -4.176 1.00 56.06 95 PRO A CA 1
ATOM 736 C C . PRO A 1 95 ? 36.829 -11.078 -4.388 1.00 56.06 95 PRO A C 1
ATOM 738 O O . PRO A 1 95 ? 37.867 -11.083 -3.726 1.00 56.06 95 PRO A O 1
ATOM 741 N N . VAL A 1 96 ? 36.532 -12.032 -5.273 1.00 57.00 96 VAL A N 1
ATOM 742 C CA . VAL A 1 96 ? 37.548 -12.890 -5.861 1.00 57.00 96 VAL A CA 1
ATOM 743 C C . VAL A 1 96 ? 38.503 -11.923 -6.543 1.00 57.00 96 VAL A C 1
ATOM 745 O O . VAL A 1 96 ? 38.246 -11.385 -7.618 1.00 57.00 96 VAL A O 1
ATOM 748 N N . VAL A 1 97 ? 39.585 -11.620 -5.836 1.00 55.62 97 VAL A N 1
ATOM 749 C CA . VAL A 1 97 ? 40.792 -11.066 -6.415 1.00 55.62 97 VAL A CA 1
ATOM 750 C C . VAL A 1 97 ? 41.325 -12.188 -7.301 1.00 55.62 97 VAL A C 1
ATOM 752 O O . VAL A 1 97 ? 42.038 -13.069 -6.831 1.00 55.62 97 VAL A O 1
ATOM 755 N N . GLU A 1 98 ? 40.910 -12.216 -8.570 1.00 57.62 98 GLU A N 1
ATOM 756 C CA . GLU A 1 98 ? 41.631 -12.969 -9.595 1.00 57.62 98 GLU A CA 1
ATOM 757 C C . GLU A 1 98 ? 43.015 -12.319 -9.720 1.00 57.62 98 GLU A C 1
ATOM 759 O O . GLU A 1 98 ? 43.196 -11.296 -10.383 1.00 57.62 98 GLU A O 1
ATOM 764 N N . GLU A 1 99 ? 44.004 -12.881 -9.023 1.00 58.91 99 GLU A N 1
ATOM 765 C CA . GLU A 1 99 ? 45.402 -12.685 -9.392 1.00 58.91 99 GLU A CA 1
ATOM 766 C C . GLU A 1 99 ? 45.560 -13.097 -10.867 1.00 58.91 99 GLU A C 1
ATOM 768 O O . GLU A 1 99 ? 45.116 -14.188 -11.238 1.00 58.91 99 GLU A O 1
ATOM 773 N N . PRO A 1 100 ? 46.175 -12.274 -11.737 1.00 47.81 100 PRO A N 1
ATOM 774 C CA . PRO A 1 100 ? 46.430 -12.691 -13.105 1.00 47.81 100 PRO A CA 1
ATOM 775 C C . PRO A 1 100 ? 47.451 -13.832 -13.078 1.00 47.81 100 PRO A C 1
ATOM 777 O O . PRO A 1 100 ? 48.646 -13.620 -12.855 1.00 47.81 100 PRO A O 1
ATOM 780 N N . VAL A 1 101 ? 46.962 -15.055 -13.290 1.00 49.66 101 VA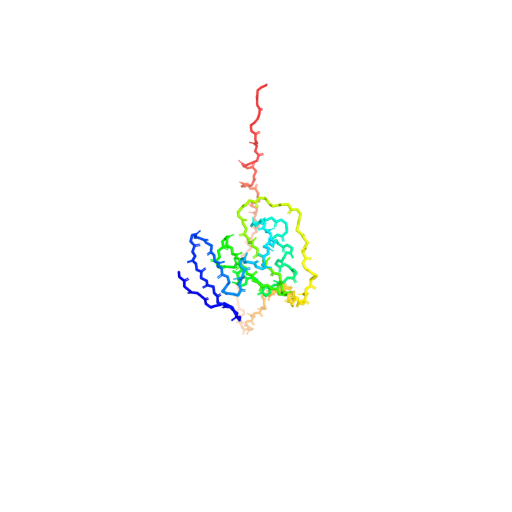L A N 1
ATOM 781 C CA . VAL A 1 101 ? 47.788 -16.248 -13.464 1.00 49.66 101 VAL A CA 1
ATOM 782 C C . VAL A 1 101 ? 48.674 -16.033 -14.686 1.00 49.66 101 VAL A C 1
ATOM 784 O O . VAL A 1 101 ? 48.210 -15.789 -15.798 1.00 49.66 101 VAL A O 1
ATOM 787 N N . GLN A 1 102 ? 49.976 -16.081 -14.437 1.00 44.00 102 GLN A N 1
ATOM 788 C CA . GLN A 1 102 ? 51.021 -15.924 -15.430 1.00 44.00 102 GLN A CA 1
ATOM 789 C C . GLN A 1 102 ? 51.015 -17.110 -16.401 1.00 44.00 102 GLN A C 1
ATOM 791 O O . GLN A 1 102 ? 51.258 -18.245 -15.996 1.00 44.00 102 GLN A O 1
ATOM 796 N N . GLU A 1 103 ? 50.798 -16.847 -17.688 1.00 45.47 103 GLU A N 1
ATOM 797 C CA . GLU A 1 103 ? 51.163 -17.773 -18.762 1.00 45.47 103 GLU A CA 1
ATOM 798 C C . GLU A 1 103 ? 52.514 -17.349 -19.346 1.00 45.47 103 GLU A C 1
ATOM 800 O O . GLU A 1 103 ? 52.608 -16.506 -20.235 1.00 45.47 103 GLU A O 1
ATOM 805 N N . GLU A 1 104 ? 53.582 -17.938 -18.816 1.00 58.38 104 GLU A N 1
ATOM 806 C CA . GLU A 1 104 ? 54.913 -17.924 -19.423 1.00 58.38 104 GLU A CA 1
ATOM 807 C C . GLU A 1 104 ? 54.991 -19.049 -20.475 1.00 58.38 104 GLU A C 1
ATOM 809 O O . GLU A 1 104 ? 54.973 -20.227 -20.098 1.00 58.38 104 GLU A O 1
ATOM 814 N N . PRO A 1 105 ? 55.136 -18.773 -21.786 1.00 42.97 105 PRO A N 1
ATOM 815 C CA . PRO A 1 105 ? 55.499 -19.813 -22.730 1.00 42.97 105 PRO A CA 1
ATOM 816 C C . PRO A 1 105 ? 57.019 -19.988 -22.699 1.00 42.97 105 PRO A C 1
ATOM 818 O O . PRO A 1 105 ? 57.799 -19.171 -23.194 1.00 42.97 105 PRO A O 1
ATOM 821 N N . GLY A 1 106 ? 57.442 -21.095 -22.096 1.00 43.44 106 GLY A N 1
ATOM 822 C CA . GLY A 1 106 ? 58.835 -21.498 -22.017 1.00 43.44 106 GLY A CA 1
ATOM 823 C C . GLY A 1 106 ? 59.499 -21.672 -23.388 1.00 43.44 106 GLY A C 1
ATOM 824 O O . GLY A 1 106 ? 59.167 -22.571 -24.153 1.00 43.44 106 GLY A O 1
ATOM 825 N N . GLY A 1 107 ? 60.543 -20.871 -23.605 1.00 40.47 107 GLY A N 1
ATOM 826 C CA . GLY A 1 107 ? 61.865 -21.363 -23.993 1.00 40.47 107 GLY A CA 1
ATOM 827 C C . GLY A 1 107 ? 62.181 -21.489 -25.485 1.00 40.47 107 GLY A C 1
ATOM 828 O O . GLY A 1 107 ? 61.869 -22.501 -26.102 1.00 40.47 107 GLY A O 1
ATOM 829 N N . ARG A 1 108 ? 63.025 -20.577 -25.996 1.00 45.00 108 ARG A N 1
ATOM 830 C CA . ARG A 1 108 ? 64.354 -20.930 -26.548 1.00 45.00 108 ARG A CA 1
ATOM 831 C C . ARG A 1 108 ? 65.159 -19.717 -27.042 1.00 45.00 108 ARG A C 1
ATOM 833 O O . ARG A 1 108 ? 64.673 -18.919 -27.827 1.00 45.00 108 ARG A O 1
ATOM 840 N N . LEU A 1 109 ? 66.453 -19.789 -26.718 1.00 49.06 109 LEU A N 1
ATOM 841 C CA . LEU A 1 109 ? 67.630 -19.346 -27.484 1.00 49.06 109 LEU A CA 1
ATOM 842 C C . LEU A 1 109 ? 68.126 -17.888 -27.364 1.00 49.06 109 LEU A C 1
ATOM 844 O O . LEU A 1 109 ? 67.587 -16.934 -27.905 1.00 49.06 109 LEU A O 1
ATOM 848 N N . CYS A 1 110 ? 69.278 -17.826 -26.693 1.00 56.16 110 CYS A N 1
ATOM 849 C CA . CYS A 1 110 ? 70.338 -16.826 -26.632 1.00 56.16 110 CYS A CA 1
ATOM 850 C C . CYS A 1 110 ? 70.609 -16.020 -27.921 1.00 56.16 110 CYS A C 1
ATOM 852 O O . CYS A 1 110 ? 70.875 -16.628 -28.953 1.00 56.16 110 CYS A O 1
ATOM 854 N N . LEU A 1 111 ? 70.728 -14.687 -27.808 1.00 48.94 111 LEU A N 1
ATOM 855 C CA . LEU A 1 111 ? 71.939 -13.891 -28.112 1.00 48.94 111 LEU A CA 1
ATOM 856 C C . LEU A 1 111 ? 71.658 -12.377 -27.937 1.00 48.94 111 LEU A C 1
ATOM 858 O O . LEU A 1 111 ? 70.831 -11.825 -28.649 1.00 48.94 111 LEU A O 1
ATOM 862 N N . GLY A 1 112 ? 72.440 -11.695 -27.092 1.00 43.97 112 GLY A N 1
ATOM 863 C CA . GLY A 1 112 ? 72.933 -10.344 -27.405 1.00 43.97 112 GLY A CA 1
ATOM 864 C C . GLY A 1 112 ? 72.183 -9.110 -26.875 1.00 43.97 112 GLY A C 1
ATOM 865 O O . GLY A 1 112 ? 71.091 -8.797 -27.318 1.00 43.97 112 GLY A O 1
ATOM 866 N N . ALA A 1 113 ? 72.924 -8.334 -26.073 1.00 52.16 113 ALA A N 1
ATOM 867 C CA . ALA A 1 113 ? 72.902 -6.869 -25.951 1.00 52.16 113 ALA A CA 1
ATOM 868 C C . ALA A 1 113 ? 71.692 -6.206 -25.262 1.00 52.16 113 ALA A C 1
ATOM 870 O O . ALA A 1 113 ? 70.549 -6.297 -25.688 1.00 52.16 113 ALA A O 1
ATOM 871 N N . GLY A 1 114 ? 71.988 -5.506 -24.165 1.00 50.91 114 GLY A N 1
ATOM 872 C CA . GLY A 1 114 ? 70.998 -4.930 -23.269 1.00 50.91 114 GLY A CA 1
ATOM 873 C C . GLY A 1 114 ? 70.519 -3.533 -23.632 1.00 50.91 114 GLY A C 1
ATOM 874 O O . GLY A 1 114 ? 71.018 -2.904 -24.556 1.00 50.91 114 GLY A O 1
ATOM 875 N N . MET A 1 115 ? 69.612 -3.022 -22.803 1.00 59.62 115 MET A N 1
ATOM 876 C CA . MET A 1 115 ? 69.502 -1.595 -22.530 1.00 59.62 115 MET A CA 1
ATOM 877 C C . MET A 1 115 ? 68.768 -1.389 -21.202 1.00 59.62 115 MET A C 1
ATOM 879 O O . MET A 1 115 ? 67.631 -1.812 -21.025 1.00 59.62 115 MET A O 1
ATOM 883 N N . MET A 1 11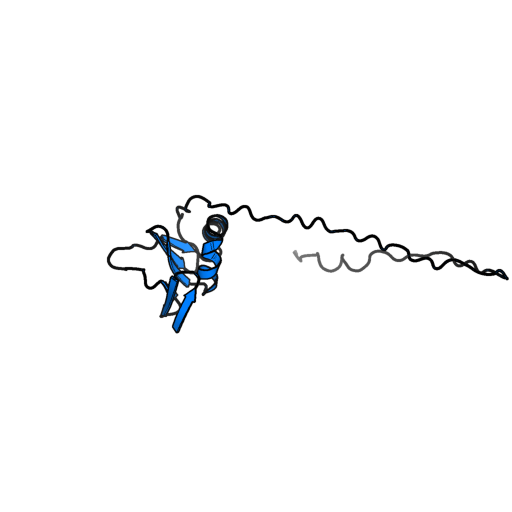6 ? 69.465 -0.765 -20.257 1.00 62.91 116 MET A N 1
ATOM 884 C CA . MET A 1 116 ? 68.908 -0.210 -19.026 1.00 62.91 116 MET A CA 1
ATOM 885 C C . MET A 1 116 ? 68.013 0.988 -19.348 1.00 62.91 116 MET A C 1
ATOM 887 O O . MET A 1 116 ? 68.452 1.861 -20.096 1.00 62.91 116 MET A O 1
ATOM 891 N N . ILE A 1 117 ? 66.840 1.101 -18.717 1.00 60.47 117 ILE A N 1
ATOM 892 C CA . ILE A 1 117 ? 66.111 2.377 -18.608 1.00 60.47 117 ILE A CA 1
ATOM 893 C C . ILE A 1 117 ? 65.511 2.510 -17.188 1.00 60.47 117 ILE A C 1
ATOM 895 O O . ILE A 1 117 ? 64.737 1.639 -16.791 1.00 60.47 117 ILE A O 1
ATOM 899 N N . PRO A 1 118 ? 65.858 3.560 -16.410 1.00 50.09 118 PRO A N 1
ATOM 900 C CA . PRO A 1 118 ? 65.337 3.801 -15.059 1.00 50.09 118 PRO A CA 1
ATOM 901 C C . PRO A 1 118 ? 64.178 4.831 -14.983 1.00 50.09 118 PRO A C 1
ATOM 903 O O . PRO A 1 118 ? 64.002 5.648 -15.880 1.00 50.09 118 PRO A O 1
ATOM 906 N N . LEU A 1 119 ? 63.438 4.752 -13.859 1.00 50.19 119 LEU A N 1
ATOM 907 C CA . LEU A 1 119 ? 62.539 5.691 -13.129 1.00 50.19 119 LEU A CA 1
ATOM 908 C C . LEU A 1 119 ? 62.178 7.096 -13.690 1.00 50.19 119 LEU A C 1
ATOM 910 O O . LEU A 1 119 ? 63.080 7.863 -14.006 1.00 50.19 119 LEU A O 1
ATOM 914 N N . ALA A 1 120 ? 60.902 7.528 -13.522 1.00 47.09 120 ALA A N 1
ATOM 915 C CA . ALA A 1 120 ? 60.476 8.546 -12.515 1.00 47.09 120 ALA A CA 1
ATOM 916 C C . ALA A 1 120 ? 59.014 9.098 -12.654 1.00 47.09 120 ALA A C 1
ATOM 918 O O . ALA A 1 120 ? 58.620 9.571 -13.710 1.00 47.09 120 ALA A O 1
ATOM 919 N N . LEU A 1 121 ? 58.283 9.098 -11.519 1.00 49.31 121 LEU A N 1
ATOM 920 C CA . LEU A 1 121 ? 57.391 10.131 -10.917 1.00 49.31 121 LEU A CA 1
ATOM 921 C C . LEU A 1 121 ? 56.295 10.880 -11.724 1.00 49.31 121 LEU A C 1
ATOM 923 O O . LEU A 1 121 ? 56.614 11.720 -12.555 1.00 49.31 121 LEU A O 1
ATOM 927 N N . ALA A 1 122 ? 55.030 10.788 -11.264 1.00 48.38 122 ALA A N 1
ATOM 928 C CA . ALA A 1 122 ? 54.189 11.959 -10.918 1.00 48.38 122 ALA A CA 1
ATOM 929 C C . ALA A 1 122 ? 52.881 11.549 -10.201 1.00 48.38 122 ALA A C 1
ATOM 931 O O . ALA A 1 122 ? 51.946 11.026 -10.804 1.00 48.38 122 ALA A O 1
ATOM 932 N N . ALA A 1 123 ? 52.823 11.822 -8.897 1.00 49.78 123 ALA A N 1
ATOM 933 C CA . ALA A 1 123 ? 51.663 11.654 -8.031 1.00 49.78 123 ALA A CA 1
ATOM 934 C C . ALA A 1 123 ? 50.861 12.965 -7.896 1.00 49.78 123 ALA A C 1
ATOM 936 O O . ALA A 1 123 ? 51.427 14.053 -7.921 1.00 49.78 123 ALA A O 1
ATOM 937 N N . ALA A 1 124 ? 49.556 12.814 -7.650 1.00 53.06 124 ALA A N 1
ATOM 938 C CA . ALA A 1 124 ? 48.709 13.715 -6.861 1.00 53.06 124 ALA A CA 1
ATOM 939 C C . ALA A 1 124 ? 48.574 15.188 -7.310 1.00 53.06 124 ALA A C 1
ATOM 941 O O . ALA A 1 124 ? 49.131 16.086 -6.685 1.00 53.06 124 ALA A O 1
ATOM 942 N N . MET A 1 125 ? 47.722 15.481 -8.305 1.00 55.31 125 MET A N 1
ATOM 943 C CA . MET A 1 125 ? 47.333 16.881 -8.567 1.00 55.31 125 MET A CA 1
ATOM 944 C C . MET A 1 125 ? 45.941 17.088 -9.186 1.00 55.31 125 MET A C 1
ATOM 946 O O . MET A 1 125 ? 45.786 17.893 -10.097 1.00 55.31 125 MET A O 1
ATOM 950 N N . VAL A 1 126 ? 44.901 16.387 -8.710 1.00 55.72 126 VAL A N 1
ATOM 951 C CA . VAL A 1 126 ? 43.523 16.646 -9.202 1.00 55.72 126 VAL A CA 1
ATOM 952 C C . VAL A 1 126 ? 42.467 16.782 -8.093 1.00 55.72 126 VAL A C 1
ATOM 954 O O . VAL A 1 126 ? 41.499 17.515 -8.262 1.00 55.72 126 VAL A O 1
ATOM 957 N N . TRP A 1 127 ? 42.652 16.191 -6.911 1.00 55.91 127 TRP A N 1
ATOM 958 C CA . TRP A 1 127 ? 41.562 16.094 -5.923 1.00 55.91 127 TRP A CA 1
ATOM 959 C C . TRP A 1 127 ? 41.420 17.259 -4.929 1.00 55.91 127 TRP A C 1
ATOM 961 O O . TRP A 1 127 ? 40.466 17.283 -4.155 1.00 55.91 127 TRP A O 1
ATOM 971 N N . GLN A 1 128 ? 42.306 18.259 -4.951 1.00 60.25 128 GLN A N 1
ATOM 972 C CA . GLN A 1 128 ? 42.281 19.343 -3.955 1.00 60.25 128 GLN A CA 1
ATOM 973 C C . GLN A 1 128 ? 41.550 20.621 -4.414 1.00 60.25 128 GLN A C 1
ATOM 975 O O . GLN A 1 128 ? 41.445 21.572 -3.649 1.00 60.25 128 GLN A O 1
ATOM 980 N N . ARG A 1 129 ? 41.002 20.661 -5.640 1.00 59.59 129 ARG A N 1
ATOM 981 C CA . ARG A 1 129 ? 40.442 21.896 -6.233 1.00 59.59 129 ARG A CA 1
ATOM 982 C C . ARG A 1 129 ? 38.929 22.105 -6.042 1.00 59.59 129 ARG A C 1
ATOM 984 O O . ARG A 1 129 ? 38.409 23.112 -6.503 1.00 59.59 129 ARG A O 1
ATOM 991 N N . LEU A 1 130 ? 38.209 21.210 -5.358 1.00 60.72 130 LEU A N 1
ATOM 992 C CA . LEU A 1 130 ? 36.739 21.309 -5.232 1.00 60.72 130 LEU A CA 1
ATOM 993 C C . LEU A 1 130 ? 36.205 21.416 -3.792 1.00 60.72 130 LEU A C 1
ATOM 995 O O . LEU A 1 130 ? 34.996 21.369 -3.597 1.00 60.72 130 LEU A O 1
ATOM 999 N N . ARG A 1 131 ? 37.060 21.587 -2.771 1.00 63.72 131 ARG A N 1
ATOM 1000 C CA . ARG A 1 131 ? 36.622 21.687 -1.361 1.00 63.72 131 ARG A CA 1
ATOM 1001 C C . ARG A 1 131 ? 37.076 22.964 -0.652 1.00 63.72 131 ARG A C 1
ATOM 1003 O O . ARG A 1 131 ? 37.725 22.894 0.384 1.00 63.72 131 ARG A O 1
ATOM 1010 N N . THR A 1 132 ? 36.689 24.129 -1.158 1.00 64.12 132 THR A N 1
ATOM 1011 C CA . THR A 1 132 ? 36.658 25.339 -0.318 1.00 64.12 132 THR A CA 1
ATOM 1012 C C . THR A 1 132 ? 35.298 26.019 -0.449 1.00 64.12 132 THR A C 1
ATOM 1014 O O . THR A 1 132 ? 35.046 26.650 -1.477 1.00 64.12 132 THR A O 1
ATOM 1017 N N . PRO A 1 133 ? 34.407 25.883 0.549 1.00 60.03 133 PRO A N 1
ATOM 1018 C CA . PRO A 1 133 ? 33.225 26.725 0.652 1.00 60.03 133 PRO A CA 1
ATOM 1019 C C . PRO A 1 133 ? 33.619 28.157 1.047 1.00 60.03 133 PRO A C 1
ATOM 1021 O O . PRO A 1 133 ? 34.436 28.378 1.940 1.00 60.03 133 PRO A O 1
ATOM 1024 N N . THR A 1 134 ? 33.030 29.125 0.349 1.00 64.31 134 THR A N 1
ATOM 1025 C CA . THR A 1 134 ? 33.103 30.564 0.619 1.00 64.31 134 THR A CA 1
ATOM 1026 C C . THR A 1 134 ? 32.416 30.905 1.940 1.00 64.31 134 THR A C 1
ATOM 1028 O O . THR A 1 134 ? 31.242 30.595 2.115 1.00 64.31 134 THR A O 1
ATOM 1031 N N . SER A 1 135 ? 33.100 31.637 2.819 1.00 47.34 135 SER A N 1
ATOM 1032 C CA . SER A 1 135 ? 32.440 32.580 3.724 1.00 47.34 135 SER A CA 1
ATOM 1033 C C . SER A 1 135 ? 33.352 33.784 3.951 1.00 47.34 135 SER A C 1
ATOM 1035 O O . SER A 1 135 ? 34.531 33.634 4.259 1.00 47.34 135 SER A O 1
ATOM 1037 N N . ALA A 1 136 ? 32.786 34.967 3.755 1.00 57.38 136 ALA A N 1
ATOM 1038 C CA . ALA A 1 136 ? 33.349 36.292 3.988 1.00 57.38 136 ALA A CA 1
ATOM 1039 C C . ALA A 1 136 ? 32.231 37.164 4.587 1.00 57.38 136 ALA A C 1
ATOM 1041 O O . ALA A 1 136 ? 31.065 36.768 4.484 1.00 57.38 136 ALA A O 1
ATOM 1042 N N . PRO A 1 137 ? 32.517 38.404 5.003 1.00 64.00 137 PRO A N 1
ATOM 1043 C CA . PRO A 1 137 ? 33.700 38.907 5.703 1.00 64.00 137 PRO A CA 1
ATOM 1044 C C . PRO A 1 137 ? 33.472 39.064 7.219 1.00 64.00 137 PRO A C 1
ATOM 1046 O O . PRO A 1 137 ? 32.303 39.187 7.649 1.00 64.00 137 PRO A O 1
#

Sequence (137 aa):
MVRHVGNKTFILREDVWTDTTFDPETMAPVQVGFGTEAYFDLLAARPEWGEYLALGSRTLFVAEGTAYEVVEGETGPVDIPPTRTTTPTEEVAEPVVEEPVQEEPGGRLCLGAGMMIPLALAAAMVWQRLRTPTSAP